Protein 7S86 (pdb70)

Radius of gyration: 12.83 Å; Cα contacts (8 Å, |Δi|>4): 162; chains: 1; bounding box: 22×38×31 Å

Foldseek 3Di:
DDDDDWAPDDAWKAFQDKDALVDDDPV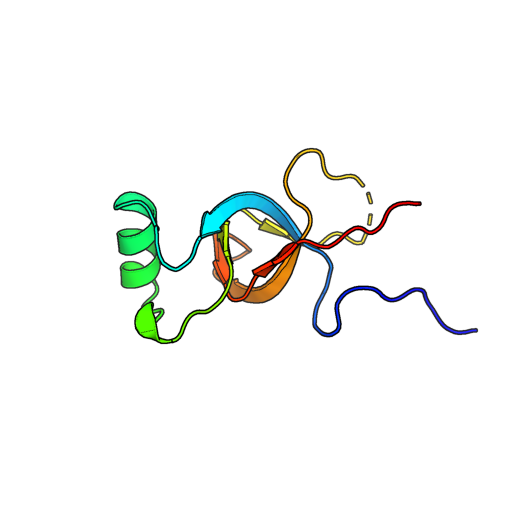VVVVCVVVVNDSVPFHGIKGAQIDGDCDHPHFTWDFDDAPDRRRMTTRIDGTDPDD

Organism: Schizophyllum commune (strain H4-8 / FGSC 9210) (NCBI:txid578458)

Sequence (83 aa):
GTPPKSCSSGPVYCCNKTEDSKHLDKGTTALLGLLNIKIGDLKDLVGLNCSPLSSCSAQTTVCCTNTYQHGLVNVGCTPINIGL

InterPro domains:
  IPR001338 Class I Hydrophobin [PF01185] (33-110)
  IPR001338 Class I Hydrophobin [SM00075] (33-107)
  IPR019778 Class I Hydrophobin, conserved site [PS00956] (84-95)

Secondary structure (DSSP, 8-state):
-PPP---SSS-EEEEEEEEETTS--HHHHHHHHHTT--GGG--SEEEEEEEE----SSEEEE-SEEETTTTEEEEEEE-----

Structure (mmCIF, N/CA/C/O backbone):
data_7S86
#
_entry.id   7S86
#
_cell.length_a   49.180
_cell.length_b   96.290
_cell.length_c   37.870
_cell.angle_alpha   90.000
_cell.angle_beta   90.000
_cell.angle_gamma   90.000
#
_symmetry.space_group_name_H-M   'C 2 2 21'
#
loop_
_entity.id
_entity.type
_entity.pdbx_description
1 polymer Hydrophobin
2 non-polymer 1,2-ETHANEDIOL
3 non-polymer 'SODIUM ION'
4 water water
#
loop_
_atom_site.group_PDB
_atom_site.id
_atom_site.type_symbol
_atom_site.label_atom_id
_atom_site.label_alt_id
_atom_site.label_comp_id
_atom_site.label_asym_id
_atom_site.label_entity_id
_atom_site.label_seq_id
_atom_site.pdbx_PDB_ins_code
_atom_site.Cartn_x
_atom_site.Cartn_y
_atom_site.Cartn_z
_atom_site.occupancy
_atom_site.B_iso_or_equiv
_atom_site.auth_seq_id
_atom_site.auth_comp_id
_atom_site.auth_asym_id
_atom_site.auth_atom_id
_atom_site.pdbx_PDB_model_num
ATOM 1 N N . GLY A 1 10 ? -21.63318 -40.75760 19.80768 1.000 64.56771 10 GLY A N 1
ATOM 2 C CA . GLY A 1 10 ? -21.47901 -39.71445 20.80378 1.000 66.64229 10 GLY A CA 1
ATOM 3 C C . GLY A 1 10 ? -21.51423 -38.32283 20.20427 1.000 66.37656 10 GLY A C 1
ATOM 4 O O . GLY A 1 10 ? -22.52181 -37.91160 19.63176 1.000 75.49869 10 GLY A O 1
ATOM 7 N N . THR A 1 11 ? -20.40835 -37.59364 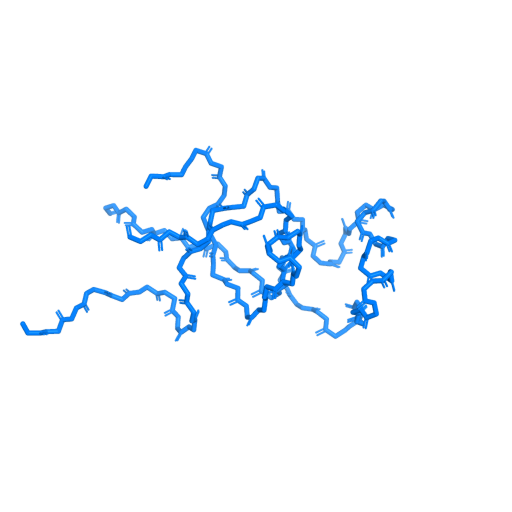20.33926 1.000 57.35381 11 THR A N 1
ATOM 8 C CA . THR A 1 11 ? -20.31735 -36.25345 19.77649 1.000 59.73411 11 THR A CA 1
ATOM 9 C C . THR A 1 11 ? -19.99132 -36.33344 18.28477 1.000 60.02454 11 THR A C 1
ATOM 10 O O . THR A 1 11 ? -19.19715 -37.18250 17.86941 1.000 57.04852 11 THR A O 1
ATOM 21 N N . PRO A 1 12 ? -20.59203 -35.47918 17.45951 1.000 55.29443 12 PRO A N 1
ATOM 22 C CA . PRO A 1 12 ? -20.24684 -35.46539 16.03113 1.000 61.08671 12 PRO A CA 1
ATOM 23 C C . PRO A 1 12 ? -19.02846 -34.59714 15.77173 1.000 48.80728 12 PRO A C 1
ATOM 24 O O . PRO A 1 12 ? -18.65516 -33.76550 16.61446 1.000 48.83196 12 PRO A O 1
ATOM 35 N N . PRO A 1 13 ? -18.37790 -34.76017 14.61925 1.000 48.12135 13 PRO A N 1
ATOM 36 C CA . PRO A 1 13 ? -17.18366 -33.95322 14.33232 1.000 45.30135 13 PRO A CA 1
ATOM 37 C C . PRO A 1 13 ? -17.55022 -32.51001 14.02372 1.000 34.02578 13 PRO A C 1
ATOM 38 O O . PRO A 1 13 ? -18.56862 -32.22918 13.38756 1.000 38.12573 13 PRO A O 1
ATOM 49 N N . LYS A 1 14 ? -16.70379 -31.59162 14.48183 1.000 26.60240 14 LYS A N 1
ATOM 50 C CA . LYS A 1 14 ? -16.96050 -30.16526 14.36389 1.000 32.65355 14 LYS A CA 1
ATOM 51 C C . LYS A 1 14 ? -15.72893 -29.46041 13.81387 1.000 30.92866 14 LYS A C 1
ATOM 52 O O . LYS A 1 14 ? -14.59238 -29.85831 14.08215 1.000 26.70577 14 LYS A O 1
ATOM 71 N N . SER A 1 15 ? -15.97130 -28.41000 13.02958 1.000 26.06209 15 SER A N 1
ATOM 72 C CA . SER A 1 15 ? -14.89985 -27.57433 12.50177 1.000 27.69049 15 SER A CA 1
ATOM 73 C C . SER A 1 15 ? -15.24531 -26.10302 12.70307 1.000 31.39219 15 SER A C 1
ATOM 74 O O . SER A 1 15 ? -14.79934 -25.48559 13.67462 1.000 29.58936 15 SER A O 1
ATOM 82 N N . CYS A 1 16 ? -16.04676 -25.53176 11.80558 1.000 26.85432 16 CYS A N 1
ATOM 83 C CA . CYS A 1 16 ? -16.42905 -24.13290 11.94368 1.000 20.10438 16 CYS A CA 1
ATOM 84 C C . CYS A 1 16 ? -17.13979 -23.90034 13.27142 1.000 27.99593 16 CYS A C 1
ATOM 85 O O . CYS A 1 16 ? -17.95803 -24.71323 13.70887 1.000 29.71904 16 CYS A O 1
ATOM 92 N N . SER A 1 17 ? -16.81747 -22.78075 13.92286 1.000 24.48288 17 SER A N 1
ATOM 93 C CA . SER A 1 17 ? -17.57950 -22.38869 15.10209 1.000 34.90009 17 SER A CA 1
ATOM 94 C C . SER A 1 17 ? -19.03772 -22.13956 14.74833 1.000 41.76664 17 SER A C 1
ATOM 95 O O . SER A 1 17 ? -19.93229 -22.42158 15.55628 1.000 41.82858 17 SER A O 1
ATOM 103 N N . SER A 1 18 ? -19.29556 -21.63068 13.54381 1.000 32.66646 18 SER A N 1
ATOM 104 C CA . SER A 1 18 ? -20.63119 -21.27586 13.09130 1.000 45.30244 18 SER A CA 1
ATOM 105 C C . SER A 1 18 ? -20.83923 -21.78660 11.67673 1.000 40.67861 18 SER A C 1
ATOM 106 O O . SER A 1 18 ? -19.95856 -21.64687 10.82196 1.000 32.03130 18 SER A O 1
ATOM 114 N N . GLY A 1 19 ? -22.00631 -22.37559 11.43058 1.000 39.93838 19 GLY A N 1
ATOM 115 C CA . GLY A 1 19 ? -22.40732 -22.75137 10.09729 1.000 36.75226 19 GLY A CA 1
ATOM 116 C C . GLY A 1 19 ? -21.62358 -23.91727 9.53290 1.000 38.27679 19 GLY A C 1
ATOM 117 O O . GLY A 1 19 ? -20.71517 -24.45857 10.17101 1.000 33.90040 19 GLY A O 1
ATOM 121 N N . P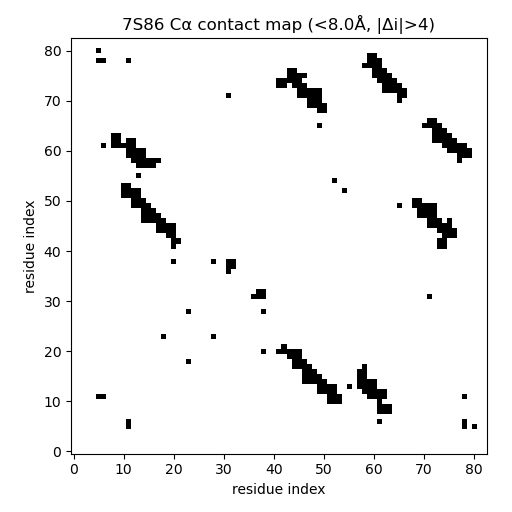RO A 1 20 ? -21.96190 -24.32434 8.31364 1.000 32.47670 20 PRO A N 1
ATOM 122 C CA . PRO A 1 20 ? -21.26917 -25.45284 7.68673 1.000 36.27468 20 PRO A CA 1
ATOM 123 C C . PRO A 1 20 ? -19.92894 -25.02411 7.10454 1.000 23.48903 20 PRO A C 1
ATOM 124 O O . PRO A 1 20 ? -19.61498 -23.83865 6.98592 1.000 30.43709 20 PRO A O 1
ATOM 135 N N . VAL A 1 21 ? -19.13092 -26.02710 6.74531 1.000 27.69968 21 VAL A N 1
ATOM 136 C CA . VAL A 1 21 ? -17.99292 -25.78885 5.87026 1.000 26.53962 21 VAL A CA 1
ATOM 137 C C . VAL A 1 21 ? -18.52086 -25.49044 4.47501 1.000 26.88855 21 VAL A C 1
ATOM 138 O O . VAL A 1 21 ? -19.39207 -26.20447 3.96083 1.000 33.44558 21 VAL A O 1
ATOM 151 N N . TYR A 1 22 ? -18.01254 -24.42668 3.86222 1.000 23.16001 22 TYR A N 1
ATOM 152 C CA . TYR A 1 22 ? -18.39536 -24.04830 2.50889 1.000 24.16052 22 TYR A CA 1
ATOM 153 C C . TYR A 1 22 ? -17.26819 -24.37671 1.53840 1.000 29.52067 22 TYR A C 1
ATOM 154 O O . TYR A 1 22 ? -16.08729 -24.28722 1.88024 1.000 22.66084 22 TYR A O 1
ATOM 172 N N . CYS A 1 23 ? -17.64518 -24.75763 0.31906 1.000 29.07237 23 CYS A N 1
ATOM 173 C CA . CYS A 1 23 ? -16.72034 -24.88360 -0.80203 1.000 25.99309 23 CYS A CA 1
ATOM 174 C C . CYS A 1 23 ? -17.00972 -23.73519 -1.76177 1.000 29.06000 23 CYS A C 1
ATOM 175 O O . CYS A 1 23 ? -18.06592 -23.70972 -2.40038 1.000 24.93366 23 CYS A O 1
ATOM 182 N N . CYS A 1 24 ? -16.08164 -22.78459 -1.84895 1.000 23.58425 24 CYS A N 1
ATOM 183 C CA . CYS A 1 24 ? -16.26158 -21.56805 -2.63264 1.000 23.34328 24 CYS A CA 1
ATOM 184 C C . CYS A 1 24 ? -15.34735 -21.59299 -3.85166 1.000 27.31535 24 CYS A C 1
ATOM 185 O O . CYS A 1 24 ? -14.14564 -21.85090 -3.72489 1.000 23.25451 24 CYS A O 1
ATOM 192 N N . ASN A 1 25 ? -15.91480 -21.30060 -5.02518 1.000 25.60278 25 ASN A N 1
ATOM 193 C CA . ASN A 1 25 ? -15.11138 -21.26939 -6.24375 1.000 22.34873 25 ASN A CA 1
ATOM 194 C C . ASN A 1 25 ? -13.97104 -20.26455 -6.12990 1.000 24.20116 25 ASN A C 1
ATOM 195 O O . ASN A 1 25 ? -12.87438 -20.50109 -6.64978 1.000 23.98219 25 ASN A O 1
ATOM 206 N N . LYS A 1 26 ? -14.20525 -19.14032 -5.45089 1.000 21.94801 26 LYS A N 1
ATOM 207 C CA . LYS A 1 26 ? -13.21775 -18.07142 -5.38208 1.000 33.83671 26 LYS A CA 1
ATOM 208 C C . LYS A 1 26 ? -13.34378 -17.32244 -4.06277 1.000 31.84985 26 LYS A C 1
ATOM 209 O O . LYS A 1 26 ? -14.45235 -17.10941 -3.56327 1.000 26.51322 26 LYS A O 1
ATOM 228 N N . THR A 1 27 ? -12.20230 -16.92347 -3.50500 1.000 27.73229 27 THR A N 1
ATOM 229 C CA . THR A 1 27 ? -12.17142 -16.09935 -2.30501 1.000 27.90304 27 THR A CA 1
ATOM 230 C C . THR A 1 27 ? -11.29011 -14.88273 -2.54499 1.000 23.17993 27 THR A C 1
ATOM 231 O O . THR A 1 27 ? -10.29420 -14.94909 -3.27244 1.000 28.57068 27 THR A O 1
ATOM 242 N N . GLU A 1 28 ? -11.66540 -13.76885 -1.91967 1.000 24.73764 28 GLU A N 1
ATOM 243 C CA . GLU A 1 28 ? -10.93554 -12.51692 -2.05333 1.000 28.77524 28 GLU A CA 1
ATOM 244 C C . GLU A 1 28 ? -10.81523 -11.83155 -0.69996 1.000 27.85019 28 GLU A C 1
ATOM 245 O O . GLU A 1 28 ? -11.74733 -11.86553 0.10736 1.000 25.97028 28 GLU A O 1
ATOM 257 N N . ASP A 1 29 ? -9.66405 -11.20189 -0.46911 1.000 29.29958 29 ASP A N 1
ATOM 258 C CA . ASP A 1 29 ? -9.47025 -10.36693 0.70961 1.000 24.12246 29 ASP A CA 1
ATOM 259 C C . ASP A 1 29 ? -10.50177 -9.24562 0.73765 1.000 28.37476 29 ASP A C 1
ATOM 260 O O . ASP A 1 29 ? -10.64052 -8.48860 -0.22734 1.000 30.99718 29 ASP A O 1
ATOM 269 N N . SER A 1 30 ? -11.21550 -9.12754 1.85980 1.000 30.57347 30 SER A N 1
ATOM 270 C CA . SER A 1 30 ? -12.26548 -8.12255 1.96390 1.000 31.18158 30 SER A CA 1
ATOM 271 C C . SER A 1 30 ? -11.73635 -6.70350 1.79732 1.000 42.30686 30 SER A C 1
ATOM 272 O O . SER A 1 30 ? -12.51686 -5.80248 1.47175 1.000 37.24576 30 SER A O 1
ATOM 280 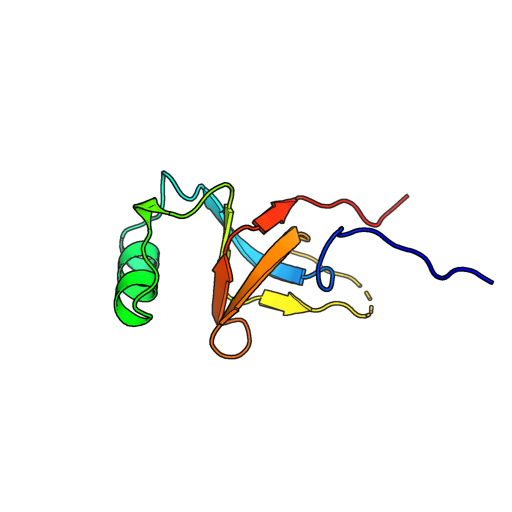N N . LYS A 1 31 ? -10.44048 -6.47342 2.01111 1.000 34.45028 31 LYS A N 1
ATOM 281 C CA . LYS A 1 31 ? -9.87561 -5.14097 1.82597 1.000 41.96459 31 LYS A CA 1
ATOM 282 C C . LYS A 1 31 ? -9.22884 -4.95686 0.45499 1.000 41.75558 31 LYS A C 1
ATOM 283 O O . LYS A 1 31 ? -8.63436 -3.90364 0.19649 1.000 48.94843 31 LYS A O 1
ATOM 302 N N . HIS A 1 32 ? -9.31167 -5.94691 -0.42875 1.000 39.38224 32 HIS A N 1
ATOM 303 C CA . HIS A 1 32 ? -8.76055 -5.83172 -1.77497 1.000 40.48529 32 HIS A CA 1
ATOM 304 C C . HIS A 1 32 ? -9.68828 -6.53384 -2.76005 1.000 31.48753 32 HIS A C 1
ATOM 305 O O . HIS A 1 32 ? -9.27075 -7.34721 -3.58481 1.000 38.08022 32 HIS A O 1
ATOM 319 N N . LEU A 1 33 ? -10.97638 -6.21338 -2.67284 1.000 31.04449 33 LEU A N 1
ATOM 320 C CA . LEU A 1 33 ? -11.94333 -6.75203 -3.61460 1.000 31.00540 33 LEU A CA 1
ATOM 321 C C . LEU A 1 33 ? -11.74261 -6.12736 -4.98953 1.000 31.40808 33 LEU A C 1
ATOM 322 O O . LEU A 1 33 ? -11.38518 -4.95285 -5.11516 1.000 32.03515 33 LEU A O 1
ATOM 338 N N . ASP A 1 34 ? -11.96651 -6.92706 -6.02981 1.000 34.68609 34 ASP A N 1
ATOM 339 C CA . ASP A 1 34 ? -11.97309 -6.37713 -7.37333 1.000 39.18547 34 ASP A CA 1
ATOM 340 C C . ASP A 1 34 ? -13.25919 -5.58373 -7.59674 1.000 37.49706 34 ASP A C 1
ATOM 341 O 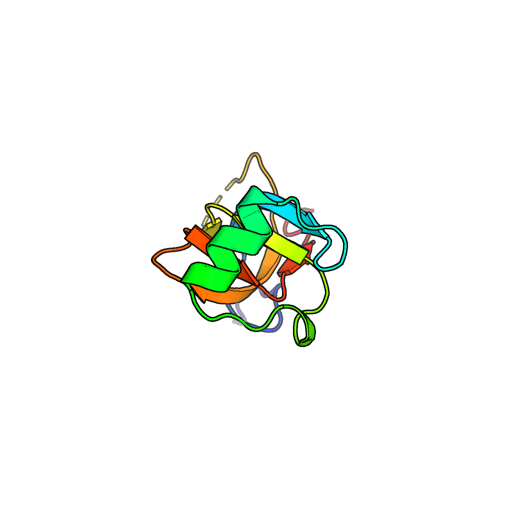O . ASP A 1 34 ? -14.21008 -5.64827 -6.81133 1.000 32.70937 34 ASP A O 1
ATOM 350 N N . LYS A 1 35 ? -13.28023 -4.81390 -8.68561 1.000 35.00161 35 LYS A N 1
ATOM 351 C CA . LYS A 1 35 ? -14.40491 -3.91413 -8.91546 1.000 36.29267 35 LYS A CA 1
ATOM 352 C C . LYS A 1 35 ? -15.69072 -4.68906 -9.18663 1.000 33.03334 35 LYS A C 1
ATOM 353 O O . LYS A 1 35 ? -16.77549 -4.25806 -8.78093 1.000 32.21112 35 LYS A O 1
ATOM 372 N N . GLY A 1 36 ? -15.59580 -5.83163 -9.86075 1.000 39.96814 36 GLY A N 1
ATOM 373 C CA . GLY A 1 36 ? -16.78401 -6.64192 -10.07348 1.000 33.39425 36 GLY A CA 1
ATOM 374 C C . GLY A 1 36 ? -17.39301 -7.13453 -8.77494 1.000 35.90722 36 GLY A C 1
ATOM 375 O O . GLY A 1 36 ? -18.60845 -7.07118 -8.58122 1.000 30.49329 36 GLY A O 1
ATOM 379 N N . THR A 1 37 ? -16.55206 -7.62694 -7.86084 1.000 33.78904 37 THR A N 1
ATOM 380 C CA . THR A 1 37 ? -17.06008 -8.13431 -6.59045 1.000 36.91838 37 THR A CA 1
ATOM 381 C C . THR A 1 37 ? -17.59944 -7.00495 -5.72153 1.000 27.44955 37 THR A C 1
ATOM 382 O O . THR A 1 37 ? -18.65355 -7.15047 -5.09156 1.000 28.40737 37 THR A O 1
ATOM 393 N N . THR A 1 38 ? -16.89100 -5.87474 -5.66900 1.000 30.37152 38 THR A N 1
ATOM 394 C CA . THR A 1 38 ? -17.39253 -4.72870 -4.91667 1.000 36.40531 38 THR A CA 1
ATOM 395 C C . THR A 1 38 ? -18.77559 -4.31979 -5.40748 1.000 34.42713 38 THR A C 1
ATOM 396 O O . THR A 1 38 ? -19.66806 -4.02857 -4.60241 1.000 29.94167 38 THR A O 1
ATOM 407 N N . ALA A 1 39 ? -18.97185 -4.29230 -6.72770 1.000 35.08615 39 ALA A N 1
ATOM 408 C CA . ALA A 1 39 ? -20.26689 -3.90021 -7.27567 1.000 38.40675 39 ALA A CA 1
ATOM 409 C C . ALA A 1 39 ? -21.35136 -4.89948 -6.89701 1.000 30.76081 39 ALA A C 1
ATOM 410 O O . ALA A 1 39 ? -22.46175 -4.50798 -6.51673 1.000 38.07568 39 ALA A O 1
ATOM 417 N N . LEU A 1 40 ? -21.05197 -6.19534 -7.00252 1.000 35.63313 40 LEU A N 1
ATOM 418 C CA . LEU A 1 40 ? -22.03615 -7.20807 -6.63683 1.000 31.41700 40 LEU A CA 1
ATOM 419 C C . LEU A 1 40 ? -22.45330 -7.06389 -5.17967 1.000 30.81379 40 LEU A C 1
ATOM 420 O O . LEU A 1 40 ? -23.64113 -7.16387 -4.85512 1.000 28.36914 40 LEU A O 1
ATOM 436 N N . LEU A 1 41 ? -21.49164 -6.82017 -4.28615 1.000 28.50217 41 LEU A N 1
ATOM 437 C CA . LEU A 1 41 ? -21.84151 -6.61147 -2.88503 1.000 34.31715 41 LEU A CA 1
ATOM 438 C C . LEU A 1 41 ? -22.67358 -5.34817 -2.71340 1.000 29.92971 41 LEU A C 1
ATOM 439 O O . LEU A 1 41 ? -23.63367 -5.32906 -1.93305 1.000 32.77760 41 LEU A O 1
ATOM 455 N N . GLY A 1 42 ? -22.33171 -4.27933 -3.43523 1.000 33.51914 42 GLY A N 1
ATOM 456 C CA . GLY A 1 42 ? -23.16965 -3.09323 -3.40986 1.000 35.94926 42 GLY A CA 1
ATOM 457 C C . GLY A 1 42 ? -24.58914 -3.38986 -3.85015 1.000 34.85954 42 GLY A C 1
ATOM 458 O O . GLY A 1 42 ? -25.55296 -2.93346 -3.22935 1.000 33.36745 42 GLY A O 1
ATOM 462 N N . LEU A 1 43 ? -24.73475 -4.17131 -4.92303 1.000 32.88001 43 LEU A N 1
ATOM 463 C CA . LEU A 1 43 ? -26.05728 -4.57005 -5.39235 1.000 39.19120 43 LEU A CA 1
ATOM 464 C C . LEU A 1 43 ? -26.84127 -5.28456 -4.29993 1.000 37.97655 43 LEU A C 1
ATOM 465 O O . LEU A 1 43 ? -28.05348 -5.08430 -4.16510 1.000 39.29959 43 LEU A O 1
ATOM 481 N N . LEU A 1 44 ? -26.17051 -6.12511 -3.51341 1.000 37.63698 44 LEU A N 1
ATOM 482 C CA . LEU A 1 44 ? -26.82786 -6.84606 -2.43019 1.000 35.46128 44 LEU A CA 1
ATOM 483 C C . LEU A 1 44 ? -26.94584 -6.02189 -1.15245 1.000 34.76484 44 LEU A C 1
ATOM 484 O O . LEU A 1 44 ? -27.41259 -6.54965 -0.13767 1.000 37.47586 44 LEU A O 1
ATOM 500 N N . ASN A 1 45 ? -26.52861 -4.75544 -1.17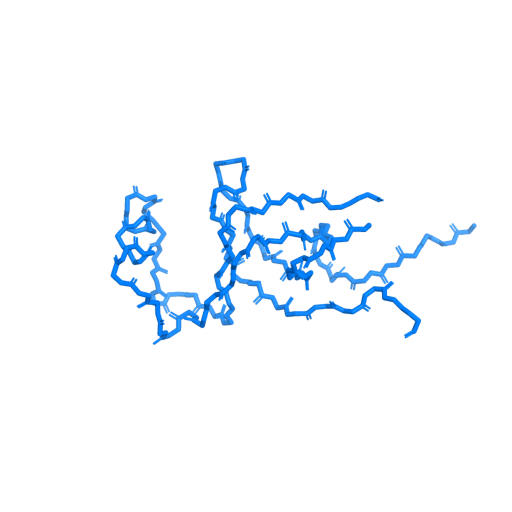513 1.000 37.68690 45 ASN A N 1
ATOM 501 C CA . ASN A 1 45 ? -26.63829 -3.85805 -0.02318 1.000 37.06150 45 ASN A CA 1
ATOM 502 C C . ASN A 1 45 ? -25.86419 -4.37801 1.18497 1.000 35.80181 45 ASN A C 1
ATOM 503 O O . ASN A 1 45 ? -26.24644 -4.13516 2.33324 1.000 35.29407 45 ASN A O 1
ATOM 514 N N . ILE A 1 46 ? -24.77184 -5.08814 0.93982 1.000 35.64822 46 ILE A N 1
ATOM 515 C CA . ILE A 1 46 ? -23.84582 -5.47950 1.99441 1.000 34.65068 46 ILE A CA 1
ATOM 516 C C . ILE A 1 46 ? -22.85690 -4.34345 2.19097 1.000 38.84465 46 ILE A C 1
ATOM 517 O O . ILE A 1 46 ? -22.34134 -3.77945 1.21999 1.000 41.05347 46 ILE A O 1
ATOM 533 N N . LYS A 1 47 ? -22.60138 -3.98769 3.44821 1.000 39.30797 47 LYS A N 1
ATOM 534 C CA . LYS A 1 47 ? -21.76700 -2.83635 3.77353 1.000 40.08988 47 LYS A CA 1
ATOM 535 C C . LYS A 1 47 ? -20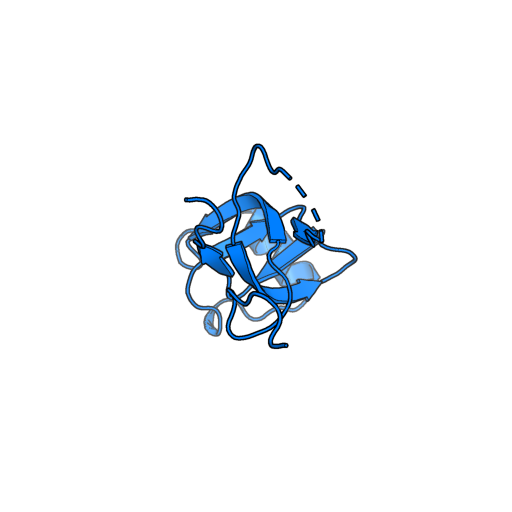.32245 -3.30852 3.90138 1.000 40.38538 47 LYS A C 1
ATOM 536 O O . LYS A 1 47 ? -19.96850 -4.00991 4.85537 1.000 39.47048 47 LYS A O 1
ATOM 555 N N . ILE A 1 48 ? -19.48938 -2.91466 2.93543 1.000 36.94295 48 ILE A N 1
ATOM 556 C CA . ILE A 1 48 ? -18.15781 -3.49922 2.79876 1.000 37.62043 48 ILE A CA 1
ATOM 557 C C . ILE A 1 48 ? -17.26818 -3.11581 3.97543 1.000 38.85516 48 ILE A C 1
ATOM 558 O O . ILE A 1 48 ? -16.42735 -3.90817 4.41561 1.000 36.04260 48 ILE A O 1
ATOM 574 N N . GLY A 1 49 ? -17.41834 -1.89614 4.49240 1.000 38.60080 49 GLY A N 1
ATOM 575 C CA . GLY A 1 49 ? -16.56479 -1.46082 5.58367 1.000 39.70744 49 GLY A CA 1
ATOM 576 C C . GLY A 1 49 ? -16.73515 -2.26931 6.85308 1.000 42.64980 49 GLY A C 1
ATOM 577 O O . GLY A 1 49 ? -15.83970 -2.26743 7.70595 1.000 48.96626 49 GLY A O 1
ATOM 581 N N . ASP A 1 50 ? -17.87358 -2.93734 7.00946 1.000 37.43605 50 ASP A N 1
ATOM 582 C CA . ASP A 1 50 ? -18.13771 -3.76669 8.17555 1.000 38.98487 50 ASP A CA 1
ATOM 583 C C . ASP A 1 50 ? -17.61027 -5.18473 8.01887 1.000 46.75634 50 ASP A C 1
ATOM 584 O O . ASP A 1 50 ? -17.72960 -5.98165 8.95570 1.000 50.68314 50 ASP A O 1
ATOM 593 N N . LEU A 1 51 ? -17.03643 -5.52000 6.86931 1.000 35.85664 51 LEU A N 1
ATOM 594 C CA . LEU A 1 51 ? -16.58865 -6.87810 6.61037 1.000 44.80601 51 LEU A CA 1
ATOM 595 C C . LEU A 1 51 ? -15.16074 -7.08223 7.09601 1.000 38.25037 51 LEU A C 1
ATOM 596 O O . LEU A 1 51 ? -14.33225 -6.16785 7.07274 1.000 44.35395 51 LEU A O 1
ATOM 612 N N . LYS A 1 52 ? -14.88495 -8.30416 7.54024 1.000 42.82076 52 LYS A N 1
ATOM 613 C CA . LYS A 1 52 ? -13.55042 -8.73063 7.92393 1.000 45.64762 52 LYS A CA 1
ATOM 614 C C . LYS A 1 52 ? -13.23546 -10.03828 7.21064 1.000 32.31815 52 LYS A C 1
ATOM 615 O O . LYS A 1 52 ? -14.13667 -10.76558 6.78422 1.000 32.10685 52 LYS A O 1
ATOM 634 N N . ASP A 1 53 ? -11.93973 -10.32521 7.07318 1.000 27.31467 53 ASP A N 1
ATOM 635 C CA . ASP A 1 53 ? -11.49167 -11.58993 6.50595 1.000 25.68606 53 ASP A CA 1
ATOM 636 C C . ASP A 1 53 ? -11.89016 -11.67369 5.03620 1.000 27.33354 53 ASP A C 1
ATOM 637 O O . ASP A 1 53 ? -11.76919 -10.68050 4.31156 1.000 30.45460 53 ASP A O 1
ATOM 646 N N . LEU A 1 54 ? -12.34715 -12.83079 4.57440 1.000 25.73574 54 LEU A N 1
ATOM 647 C CA . LEU A 1 54 ? -12.48660 -13.05808 3.14218 1.000 24.86973 54 LEU A CA 1
ATOM 648 C C . LEU A 1 54 ? -13.93863 -12.98476 2.68028 1.000 27.23796 54 LEU A C 1
ATOM 649 O O . LEU A 1 54 ? -14.88194 -13.14762 3.45809 1.000 25.60351 54 LEU A O 1
ATOM 665 N N . VAL A 1 55 ? -14.09571 -12.73604 1.38144 1.000 29.89165 55 VAL A N 1
ATOM 666 C CA . VAL A 1 55 ? -15.36991 -12.84022 0.68068 1.000 31.54603 55 VAL A CA 1
ATOM 667 C C . VAL A 1 55 ? -15.28288 -14.04245 -0.24718 1.000 31.35948 55 VAL A C 1
ATOM 668 O O . VAL A 1 55 ? -14.29473 -14.20042 -0.97260 1.000 29.14812 55 VAL A O 1
ATOM 681 N N . GLY A 1 56 ? -16.30002 -14.89304 -0.21567 1.000 26.11740 56 GLY A N 1
ATOM 682 C CA . GLY A 1 56 ? -16.38229 -16.04973 -1.09585 1.000 22.35555 56 GLY A CA 1
ATOM 683 C C . GLY A 1 56 ? -17.46864 -15.82453 -2.13651 1.000 26.38827 56 GLY A C 1
ATOM 684 O O . GLY A 1 56 ? -18.50418 -15.22761 -1.83923 1.000 28.80292 56 GLY A O 1
ATOM 688 N N . LEU A 1 57 ? -17.21338 -16.28718 -3.35459 1.000 23.67250 57 LEU A N 1
ATOM 689 C CA . LEU A 1 57 ? -18.17786 -16.20542 -4.44037 1.000 29.70564 57 LEU A CA 1
ATOM 690 C C . LEU A 1 57 ? -18.46460 -17.60300 -4.97196 1.000 33.09211 57 LEU A C 1
ATOM 691 O O . LEU A 1 57 ? -17.54687 -18.41991 -5.12898 1.000 27.29973 57 LEU A O 1
ATOM 707 N N . ASN A 1 58 ? -19.74674 -17.87603 -5.21559 1.000 25.90945 58 ASN A N 1
ATOM 708 C CA . ASN A 1 58 ? -20.22556 -19.16940 -5.69440 1.000 28.29559 58 ASN A CA 1
ATOM 709 C C . ASN A 1 58 ? -19.81813 -20.28781 -4.73087 1.000 33.22955 58 ASN A C 1
ATOM 710 O O . ASN A 1 58 ? -18.97379 -21.14513 -5.01056 1.000 24.04579 58 ASN A O 1
ATOM 721 N N . CYS A 1 59 ? -20.48784 -20.25271 -3.58265 1.000 24.53266 59 CYS A N 1
ATOM 722 C CA . CYS A 1 59 ? -20.20628 -21.12128 -2.45232 1.000 26.01020 59 CYS A CA 1
ATOM 723 C C . CYS A 1 59 ? -21.36016 -22.08997 -2.22760 1.000 26.10557 59 CYS A C 1
ATOM 724 O O . CYS A 1 59 ? -22.53148 -21.71158 -2.32537 1.000 27.99247 59 CYS A O 1
ATOM 731 N N . SER A 1 60 ? -21.02513 -23.33868 -1.91821 1.000 24.63857 60 SER A N 1
ATOM 732 C CA . SER A 1 60 ? -22.01875 -24.32753 -1.53989 1.000 29.42953 60 SER A CA 1
ATOM 733 C C . SER A 1 60 ? -21.56940 -25.02828 -0.26640 1.000 26.59996 60 SER A C 1
ATOM 734 O O . SER A 1 60 ? -20.37283 -25.30084 -0.09513 1.000 28.59103 60 SER A O 1
ATOM 742 N N . PRO A 1 61 ? -22.48907 -25.31956 0.65090 1.000 24.80118 61 PRO A N 1
ATOM 743 C CA . PRO A 1 61 ? -22.09265 -25.99892 1.88880 1.000 32.44197 61 PRO A CA 1
ATOM 744 C C . PRO A 1 61 ? -21.75664 -27.46017 1.64018 1.000 37.49622 61 PRO A C 1
ATOM 745 O O . PRO A 1 61 ? -22.33199 -28.11837 0.76884 1.000 34.21280 61 PRO A O 1
ATOM 756 N N . LEU A 1 62 ? -20.79848 -27.96081 2.41146 1.000 31.49657 62 LEU A N 1
ATOM 757 C CA . LEU A 1 62 ? -20.43496 -29.36713 2.37815 1.000 41.06777 62 LEU A CA 1
ATOM 758 C C . LEU A 1 62 ? -21.18169 -30.12854 3.46734 1.000 45.89736 62 LEU A C 1
ATOM 759 O O . LEU A 1 62 ? -21.56157 -29.56508 4.49769 1.000 44.23314 62 LEU A O 1
ATOM 775 N N . SER A 1 63 ? -21.38094 -31.42150 3.22995 1.000 50.50569 63 SER A N 1
ATOM 776 C CA . SER A 1 63 ? -22.02106 -32.29681 4.20653 1.000 51.26052 63 SER A CA 1
ATOM 777 C C . SER A 1 63 ? -21.11233 -33.47571 4.53853 1.000 53.02680 63 SER A C 1
ATOM 778 O O . SER A 1 63 ? -20.54829 -34.10697 3.64294 1.000 58.79322 63 SER A O 1
ATOM 786 N N . SER A 1 71 ? -15.74530 -33.32678 -0.13410 1.000 62.69820 71 SER A N 1
ATOM 787 C CA . SER A 1 71 ? -14.83637 -33.12854 -1.25660 1.000 53.99158 71 SER A CA 1
ATOM 788 C C . SER A 1 71 ? -15.02206 -31.73953 -1.85855 1.000 45.03749 71 SER A C 1
ATOM 789 O O . SER A 1 71 ? -16.13500 -31.33470 -2.18636 1.000 51.66952 71 SER A O 1
ATOM 797 N N . CYS A 1 72 ? -13.91932 -31.00895 -1.99415 1.000 39.32937 72 CYS A N 1
ATOM 798 C CA . CYS A 1 72 ? -13.95727 -29.66784 -2.57438 1.000 34.54687 72 CYS A CA 1
ATOM 799 C C . CYS A 1 72 ? -12.61350 -29.37668 -3.23047 1.000 40.95306 72 CYS A C 1
ATOM 800 O O . CYS A 1 72 ? -11.58456 -29.36496 -2.55777 1.000 28.21323 72 CYS A O 1
ATOM 807 N N . SER A 1 73 ? -12.64638 -29.13608 -4.53382 1.000 33.34415 73 SER A N 1
ATOM 808 C CA . SER A 1 73 ? -11.44316 -28.86610 -5.31100 1.000 27.70327 73 SER A CA 1
ATOM 809 C C . SER A 1 73 ? -11.03461 -27.40057 -5.28947 1.000 29.63448 73 SER A C 1
ATOM 810 O O . SER A 1 73 ? -9.99937 -27.05837 -5.86767 1.000 34.56052 73 SER A O 1
ATOM 818 N N . ALA A 1 74 ? -11.80183 -26.53774 -4.64070 1.000 29.21659 74 ALA A N 1
ATOM 819 C CA . ALA A 1 74 ? -11.53974 -25.09920 -4.62675 1.000 27.78138 74 ALA A CA 1
ATOM 820 C C . ALA A 1 74 ? -11.18208 -24.68267 -3.19915 1.000 27.39610 74 ALA A C 1
ATOM 821 O O . ALA A 1 74 ? -10.29096 -25.30354 -2.61066 1.000 25.98944 74 ALA A O 1
ATOM 828 N N . GLN A 1 75 ? -11.82257 -23.66812 -2.62349 1.000 22.58916 75 GLN A N 1
ATOM 829 C CA . GLN A 1 75 ? -11.47653 -23.16593 -1.30116 1.000 30.23092 75 GLN A CA 1
ATOM 830 C C . GLN A 1 75 ? -12.50825 -23.62871 -0.28070 1.000 33.03583 75 GLN A C 1
ATOM 831 O O . GLN A 1 75 ? -13.71090 -23.41781 -0.46922 1.000 24.27247 75 GLN A O 1
ATOM 845 N N . THR A 1 76 ? -12.03865 -24.25567 0.79431 1.000 27.35224 76 THR A N 1
ATOM 846 C CA A THR A 1 76 ? -12.89064 -24.64738 1.90893 0.416 30.42050 76 THR A CA 1
ATOM 847 C CA B THR A 1 76 ? -12.89020 -24.64722 1.91048 0.584 30.45956 76 THR A CA 1
ATOM 848 C C . THR A 1 76 ? -12.75928 -23.59476 3.00392 1.000 27.90085 76 THR A C 1
ATOM 849 O O . THR A 1 76 ? -11.65297 -23.33274 3.49334 1.000 24.86478 76 THR A O 1
ATOM 869 N N . VAL A 1 77 ? -13.88291 -22.98604 3.37789 1.000 23.74976 77 VAL A N 1
ATOM 870 C CA . VAL A 1 77 ? -13.87972 -21.85699 4.29684 1.000 24.16083 77 VAL A CA 1
ATOM 871 C C . VAL A 1 77 ? -15.07503 -21.93521 5.23403 1.000 30.57020 77 VAL A C 1
ATOM 872 O O . VAL A 1 77 ? -16.10409 -22.53584 4.91854 1.000 29.01091 77 VAL A O 1
ATOM 885 N N . CYS A 1 78 ? -14.92209 -21.30288 6.39793 1.000 26.29991 78 CYS A N 1
ATOM 886 C CA . CYS A 1 78 ? -16.01141 -21.05142 7.32970 1.000 24.72230 78 CYS A CA 1
ATOM 887 C C . CYS A 1 78 ? -16.44285 -19.60040 7.18004 1.000 28.55423 78 CYS A C 1
ATOM 888 O O . CYS A 1 78 ? -15.59768 -18.70153 7.18497 1.000 31.02574 78 CYS A O 1
ATOM 895 N N . CYS A 1 79 ? -17.74923 -19.37063 7.05601 1.000 21.97964 79 CYS A N 1
ATOM 896 C CA . CYS A 1 79 ? -18.27553 -18.03574 6.81487 1.000 23.16590 79 CYS A CA 1
ATOM 897 C C . CYS A 1 79 ? -19.36571 -17.70311 7.82201 1.000 29.63880 79 CYS A C 1
ATOM 898 O O . CYS A 1 79 ? -20.04572 -18.59079 8.34495 1.000 32.26936 79 CYS A O 1
ATOM 905 N N . THR A 1 80 ? -19.52974 -16.40432 8.08473 1.000 26.24198 80 THR A N 1
ATOM 906 C CA . THR A 1 80 ? -20.60773 -15.96566 8.96183 1.000 30.37809 80 THR A CA 1
ATOM 907 C C . THR A 1 80 ? -21.93912 -15.87630 8.22829 1.000 30.93015 80 THR A C 1
ATOM 908 O O . THR A 1 80 ? -22.98628 -16.15293 8.82462 1.000 30.64145 80 THR A O 1
ATOM 919 N N . ASN A 1 81 ? -21.93045 -15.50572 6.94683 1.000 28.51623 81 ASN A N 1
ATOM 920 C CA . ASN A 1 81 ? -23.16920 -15.31262 6.20752 1.000 26.86921 81 ASN A CA 1
ATOM 921 C C . ASN A 1 81 ? -23.01568 -15.78026 4.76749 1.000 34.79845 81 ASN A C 1
ATOM 922 O O . ASN A 1 81 ? -21.94907 -15.65473 4.16096 1.000 23.04938 81 ASN A O 1
ATOM 933 N N . THR A 1 82 ? -24.10877 -16.31606 4.22982 1.000 30.28856 82 THR A N 1
ATOM 934 C CA . THR A 1 82 ? -24.22170 -16.69316 2.83063 1.000 33.87255 82 THR A CA 1
ATOM 935 C C . THR A 1 82 ? -25.46673 -16.02961 2.26193 1.000 32.72192 82 THR A C 1
ATOM 936 O O . THR A 1 82 ? -26.49539 -15.95166 2.94037 1.000 30.23802 82 THR A O 1
ATOM 947 N N . TYR A 1 83 ? -25.37483 -15.54930 1.02120 1.000 25.47296 83 TYR A N 1
ATOM 948 C CA . TYR A 1 83 ? -26.46116 -14.80511 0.39892 1.000 28.64130 83 TYR A CA 1
ATOM 949 C C . TYR A 1 83 ? -26.78776 -15.36476 -0.97814 1.000 30.64594 83 TYR A C 1
ATOM 950 O O . TYR A 1 83 ? -25.89447 -15.79193 -1.71582 1.000 23.86587 83 TYR A O 1
ATOM 968 N N . GLN A 1 84 ? -28.07451 -15.34127 -1.31709 1.000 28.83846 84 GLN A N 1
ATOM 969 C CA . GLN A 1 84 ? -28.56928 -15.69365 -2.64749 1.000 32.44228 84 GLN A CA 1
ATOM 970 C C . GLN A 1 84 ? -28.04110 -17.05510 -3.09969 1.000 27.88394 84 GLN A C 1
ATOM 971 O O . GLN A 1 84 ? -27.40959 -17.19542 -4.14714 1.000 25.95644 84 GLN A O 1
ATOM 985 N N . HIS A 1 85 ? -28.32880 -18.07202 -2.29004 1.000 27.39112 85 HIS A N 1
ATOM 986 C CA . HIS A 1 85 ? -27.96053 -19.44926 -2.61027 1.000 33.80592 85 HIS A CA 1
ATOM 987 C C . HIS A 1 85 ? -26.45678 -19.60048 -2.82177 1.000 32.61782 85 HIS A C 1
ATOM 988 O O . HIS A 1 85 ? -26.01276 -20.40855 -3.64135 1.000 32.57925 85 HIS A O 1
ATOM 1002 N N . GLY A 1 86 ? -25.65957 -18.81975 -2.10255 1.000 33.27550 86 GLY A N 1
ATOM 1003 C CA . GLY A 1 86 ? -24.21939 -18.95206 -2.16530 1.000 30.26963 86 GLY A CA 1
ATOM 1004 C C . GLY A 1 86 ? -23.53208 -18.13032 -3.23002 1.000 26.21127 86 GLY A C 1
ATOM 1005 O O . GLY A 1 86 ? -22.33173 -18.32720 -3.45935 1.000 29.34251 86 GLY A O 1
ATOM 1009 N N . LEU A 1 87 ? -24.25048 -17.22424 -3.89421 1.000 25.44233 87 LEU A N 1
ATOM 1010 C CA . LEU A 1 87 ? -23.61090 -16.32156 -4.84403 1.000 32.38749 87 LEU A CA 1
ATOM 1011 C C . LEU A 1 87 ? -22.47298 -15.55335 -4.18658 1.000 33.44688 87 LEU A C 1
ATOM 1012 O O . LEU A 1 87 ? -21.40147 -15.38005 -4.78079 1.000 27.48428 87 LEU A O 1
ATOM 1028 N N . VAL A 1 88 ? -22.69080 -15.08248 -2.96176 1.000 24.56506 88 VAL A N 1
ATOM 1029 C CA . VAL A 1 88 ? -21.69120 -14.34875 -2.19567 1.000 22.16235 88 VAL A CA 1
ATOM 1030 C C . VAL A 1 88 ? -21.75850 -14.81680 -0.74835 1.000 23.96668 88 VAL A C 1
ATOM 1031 O O . VAL A 1 88 ? -22.84712 -14.89788 -0.16893 1.000 23.53972 88 VAL A O 1
ATOM 1044 N N . ASN A 1 89 ? -20.60061 -15.13423 -0.17310 1.000 24.22780 89 ASN A N 1
ATOM 1045 C CA . ASN A 1 89 ? -20.44002 -15.36479 1.25655 1.000 25.66404 89 ASN A CA 1
ATOM 1046 C C . ASN A 1 89 ? -19.53456 -14.28026 1.82408 1.000 22.26447 89 ASN A C 1
ATOM 1047 O O . ASN A 1 89 ? -18.65890 -13.76294 1.12642 1.000 23.68355 89 ASN A O 1
ATOM 1058 N N . VAL A 1 90 ? -19.72941 -13.93899 3.09949 1.000 24.55617 90 VAL A N 1
ATOM 1059 C CA . VAL A 1 90 ? -18.88980 -12.94613 3.75732 1.000 24.97777 90 VAL A CA 1
ATOM 1060 C C . VAL A 1 90 ? -18.44591 -13.48035 5.11304 1.000 26.18275 90 VAL A C 1
ATOM 1061 O O . VAL A 1 90 ? -18.94139 -14.49515 5.60500 1.000 24.35329 90 VAL A O 1
ATOM 1074 N N . GLY A 1 91 ? -17.49334 -12.77268 5.71249 1.000 28.51660 91 GLY A N 1
ATOM 1075 C CA . GLY A 1 91 ? -16.90125 -13.22514 6.96101 1.000 32.28488 91 GLY A CA 1
ATOM 1076 C C . GLY A 1 91 ? -16.30492 -14.61133 6.86168 1.000 29.38740 91 GLY A C 1
ATOM 1077 O O . GLY A 1 91 ? -16.46038 -15.41888 7.78520 1.000 22.32087 91 GLY A O 1
ATOM 1081 N N . CYS A 1 92 ? -15.62494 -14.90826 5.75869 1.000 27.29097 92 CYS A N 1
ATOM 1082 C CA . CYS A 1 92 ? -15.10307 -16.24094 5.50238 1.000 24.05285 92 CYS A CA 1
ATOM 1083 C C . CYS A 1 92 ? -13.64515 -16.34057 5.93442 1.000 27.19345 92 CYS A C 1
ATOM 1084 O O . CYS A 1 92 ? -12.84616 -15.43356 5.67919 1.000 24.57299 92 CYS A O 1
ATOM 1091 N N . THR A 1 93 ? -13.30750 -17.45452 6.58564 1.000 28.41694 93 THR A N 1
ATOM 1092 C CA . THR A 1 93 ? -11.94740 -17.77672 6.98702 1.000 32.36594 93 THR A CA 1
ATOM 1093 C C . THR A 1 93 ? -11.58096 -19.15540 6.45630 1.000 28.96223 93 THR A C 1
ATOM 1094 O O . THR A 1 93 ? -12.44037 -20.04564 6.40195 1.000 27.62024 93 THR A O 1
ATOM 1105 N N . PRO A 1 94 ? -10.32374 -19.37440 6.06434 1.000 29.14650 94 PRO A N 1
ATOM 1106 C CA . PRO A 1 94 ? -9.92598 -20.71675 5.62170 1.000 29.26030 94 PRO A CA 1
ATOM 1107 C C . PRO A 1 94 ? -10.05191 -21.73317 6.74744 1.000 29.96027 94 PRO A C 1
ATOM 1108 O O . PRO A 1 94 ? -9.83474 -21.42731 7.92155 1.000 26.34889 94 PRO A O 1
ATOM 1119 N N . ILE A 1 95 ? -10.41185 -22.95615 6.36840 1.000 25.04660 95 ILE A N 1
ATOM 1120 C CA . ILE A 1 95 ? -10.57415 -24.06450 7.29756 1.000 28.55622 95 ILE A CA 1
ATOM 1121 C C . ILE A 1 95 ? -10.00495 -25.31204 6.63803 1.000 32.95496 95 ILE A C 1
ATOM 1122 O O . ILE A 1 95 ? -10.07045 -25.47495 5.41584 1.000 29.94475 95 ILE A O 1
ATOM 1138 N N . ASN A 1 96 ? -9.43400 -26.19172 7.45668 1.000 28.70187 96 ASN A N 1
ATOM 1139 C CA . ASN A 1 96 ? -8.82515 -27.43613 6.99599 1.000 25.78784 96 ASN A CA 1
ATOM 1140 C C . ASN A 1 96 ? -9.56190 -28.59316 7.65551 1.000 33.43755 96 ASN A C 1
ATOM 1141 O O . ASN A 1 96 ? -9.37101 -28.85608 8.84710 1.000 29.20092 96 ASN A O 1
ATOM 1152 N N . ILE A 1 97 ? -10.39940 -29.28925 6.88610 1.000 32.57310 97 ILE A N 1
ATOM 1153 C CA . ILE A 1 97 ? -11.18111 -30.39929 7.41856 1.000 37.79739 97 ILE A CA 1
ATOM 1154 C C . ILE A 1 97 ? -10.57436 -31.75002 7.05530 1.000 32.44189 97 ILE A C 1
ATOM 1155 O O . ILE A 1 97 ? -11.24146 -32.78124 7.19190 1.000 32.66678 97 ILE A O 1
ATOM 1171 N N . GLY A 1 98 ? -9.32764 -31.76939 6.59989 1.000 29.91623 98 GLY A N 1
ATOM 1172 C CA . GLY A 1 98 ? -8.62559 -32.99743 6.29875 1.000 36.73348 98 GLY A CA 1
ATOM 1173 C C . GLY A 1 98 ? -7.80767 -33.48667 7.47457 1.000 38.31558 98 GLY A C 1
ATOM 1174 O O . GLY A 1 98 ? -8.03593 -33.11349 8.62782 1.000 28.83697 98 GLY A O 1
ATOM 1178 N N . LEU A 1 99 ? -6.82726 -34.32822 7.16837 1.000 30.84178 99 LEU A N 1
ATOM 1179 C CA . LEU A 1 99 ? -6.04284 -34.99307 8.20227 1.000 34.55521 99 LEU A CA 1
ATOM 1180 C C . LEU A 1 99 ? -5.21855 -34.01276 9.02664 1.000 36.06141 99 LEU A C 1
ATOM 1181 O O . LEU A 1 99 ? -4.66577 -33.04235 8.51065 1.000 31.55678 99 LEU A O 1
#

B-factor: mean 40.82, std 13.88, range [19.87, 101.29]

Nearest PDB structures (foldseek):
  7s86-assembly1_A  TM=1.012E+00  e=8.845E-17  Schizophyllum commune
  7s7s-assembly1_A  TM=1.011E+00  e=1.394E-15  Schizophyllum commune
  2nbh-assembly1_A  TM=8.837E-01  e=6.000E-11  Schizophyllum commune H4-8

Solvent-accessible surface area: 5597 Å² total; per-residue (Å²): 132,130,80,134,174,54,18,128,56,56,55,1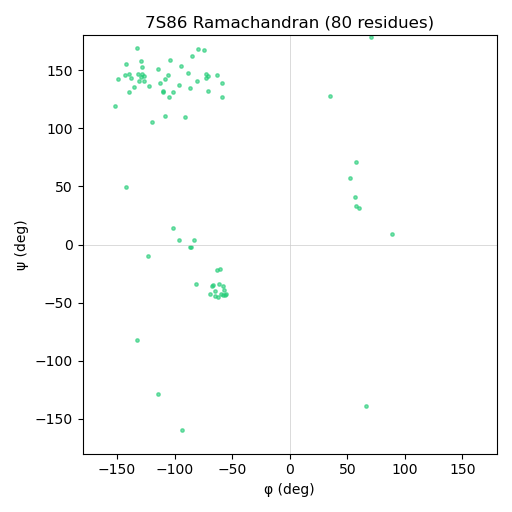5,17,22,0,108,104,36,22,62,5,128,146,28,63,185,54,6,55,67,46,0,41,134,40,111,22,134,55,81,116,22,151,70,40,0,0,16,82,7,62,85,45,163,142,43,127,42,91,39,2,15,4,94,70,62,74,124,197,4,73,0,0,5,16,0,54,100,48,122,93,56,240